Protein AF-A0AAV7MRY8-F1 (afdb_monomer)

InterPro domains:
  IPR042566 L1 transposable element, C-terminal domain [G3DSA:3.30.250.20] (1-69)

Structure (mmCIF, N/CA/C/O backbone):
data_AF-A0AAV7MRY8-F1
#
_entry.id   AF-A0AAV7MRY8-F1
#
loop_
_atom_site.group_PDB
_atom_site.id
_atom_site.type_symbol
_atom_site.label_atom_id
_atom_site.label_alt_id
_atom_site.label_comp_id
_atom_site.label_asym_id
_atom_site.label_entity_id
_atom_site.label_seq_id
_atom_site.pdbx_PDB_ins_code
_atom_site.Cartn_x
_atom_site.Cartn_y
_atom_site.Cartn_z
_atom_site.occupancy
_atom_site.B_iso_or_equiv
_atom_site.auth_seq_id
_atom_site.auth_comp_id
_atom_site.auth_asym_id
_atom_site.auth_atom_id
_atom_site.pdbx_PDB_model_num
ATOM 1 N N . MET A 1 1 ? 29.866 -15.124 -13.939 1.00 43.25 1 MET A N 1
ATOM 2 C CA . MET A 1 1 ? 28.397 -15.031 -13.870 1.00 43.25 1 MET A CA 1
ATOM 3 C C . MET A 1 1 ? 28.116 -13.569 -13.614 1.00 43.25 1 MET A C 1
ATOM 5 O O . MET A 1 1 ? 28.456 -13.080 -12.546 1.00 43.25 1 MET A O 1
ATOM 9 N N . ASP A 1 2 ? 27.740 -12.869 -14.678 1.00 48.38 2 ASP A N 1
ATOM 10 C CA . ASP A 1 2 ? 27.639 -11.413 -14.712 1.00 48.38 2 ASP A CA 1
ATOM 11 C C . ASP A 1 2 ? 26.510 -10.984 -13.770 1.00 48.38 2 ASP A C 1
ATOM 13 O O . ASP A 1 2 ? 25.375 -11.443 -13.905 1.00 48.38 2 ASP A O 1
ATOM 17 N N . LEU A 1 3 ? 26.843 -10.211 -12.735 1.00 55.75 3 LEU A N 1
ATOM 18 C CA . LEU A 1 3 ? 25.844 -9.629 -11.851 1.00 55.75 3 LEU A CA 1
ATOM 19 C C . LEU A 1 3 ? 25.271 -8.432 -12.613 1.00 55.75 3 LEU A C 1
ATOM 21 O O . LEU A 1 3 ? 25.818 -7.333 -12.547 1.00 55.75 3 LEU A O 1
ATOM 25 N N . GLU A 1 4 ? 24.205 -8.656 -13.377 1.00 59.75 4 GLU A N 1
ATOM 26 C CA . GLU A 1 4 ? 23.450 -7.577 -14.007 1.00 59.75 4 GLU A CA 1
ATOM 27 C C . GLU A 1 4 ? 22.803 -6.737 -12.894 1.00 59.75 4 GLU A C 1
ATOM 29 O O . GLU A 1 4 ? 21.695 -6.991 -12.416 1.00 59.75 4 GLU A O 1
ATOM 34 N N . PHE A 1 5 ? 23.546 -5.750 -12.397 1.00 55.75 5 PHE A N 1
ATOM 35 C CA . PHE A 1 5 ? 22.999 -4.708 -11.552 1.00 55.75 5 PHE A CA 1
ATOM 36 C C . PHE A 1 5 ? 22.075 -3.879 -12.442 1.00 55.75 5 PHE A C 1
ATOM 38 O O . PHE A 1 5 ? 22.537 -3.196 -13.352 1.00 55.75 5 PHE A O 1
ATOM 45 N N . PHE A 1 6 ? 20.770 -3.928 -12.173 1.00 61.19 6 PHE A N 1
ATOM 46 C CA . PHE A 1 6 ? 19.772 -3.042 -12.774 1.00 61.19 6 PHE A CA 1
ATOM 47 C C . PHE A 1 6 ? 19.467 -1.890 -11.798 1.00 61.19 6 PHE A C 1
ATOM 49 O O . PHE A 1 6 ? 18.391 -1.877 -11.188 1.00 61.19 6 PHE A O 1
ATOM 56 N N . PRO A 1 7 ? 20.398 -0.935 -11.577 1.00 59.69 7 PRO A N 1
ATOM 57 C CA . PRO A 1 7 ? 20.201 0.148 -10.618 1.00 59.69 7 PRO A CA 1
ATOM 58 C C . PRO A 1 7 ? 18.987 0.998 -10.993 1.00 59.69 7 PRO A C 1
ATOM 60 O O . PRO A 1 7 ? 18.240 1.399 -10.109 1.00 59.69 7 PRO A O 1
ATOM 63 N N . ASP A 1 8 ? 18.733 1.191 -12.289 1.00 60.53 8 ASP A N 1
ATOM 64 C CA . ASP A 1 8 ? 17.570 1.925 -12.789 1.00 60.53 8 ASP A CA 1
ATOM 65 C C . ASP A 1 8 ? 16.246 1.248 -12.398 1.00 60.53 8 ASP A C 1
ATOM 67 O O . ASP A 1 8 ? 15.367 1.875 -11.805 1.00 60.53 8 ASP A O 1
ATOM 71 N N . LEU A 1 9 ? 16.147 -0.073 -12.590 1.00 62.19 9 LEU A N 1
ATOM 72 C CA . LEU A 1 9 ? 14.970 -0.847 -12.194 1.00 62.19 9 LEU A CA 1
ATOM 73 C C . LEU A 1 9 ? 14.762 -0.806 -10.674 1.00 62.19 9 LEU A C 1
ATOM 75 O O . LEU A 1 9 ? 13.632 -0.684 -10.198 1.00 62.19 9 LEU A O 1
ATOM 79 N N . MET A 1 10 ? 15.841 -0.877 -9.890 1.00 68.62 10 MET A N 1
ATOM 80 C CA . MET A 1 10 ? 15.767 -0.774 -8.431 1.00 68.62 10 MET A CA 1
ATOM 81 C C . MET A 1 10 ? 15.331 0.623 -7.975 1.00 68.62 10 MET A C 1
ATOM 83 O O . MET A 1 10 ? 14.534 0.721 -7.040 1.00 68.62 10 MET A O 1
ATOM 87 N N . VAL A 1 11 ? 15.792 1.687 -8.638 1.00 72.12 11 VAL A N 1
ATOM 88 C CA . VAL A 1 11 ? 15.395 3.074 -8.354 1.00 72.12 11 VAL A CA 1
ATOM 89 C C . VAL A 1 11 ? 13.931 3.296 -8.716 1.00 72.12 11 VAL A C 1
ATOM 91 O O . VAL A 1 11 ? 13.172 3.752 -7.864 1.00 72.12 11 VAL A O 1
ATOM 94 N N . ALA A 1 12 ? 13.488 2.886 -9.905 1.00 71.12 12 ALA A N 1
ATOM 95 C CA . ALA A 1 12 ? 12.090 2.993 -10.321 1.00 71.12 12 ALA A CA 1
ATOM 96 C C . ALA A 1 12 ? 11.151 2.229 -9.370 1.00 71.12 12 ALA A C 1
ATOM 98 O O . ALA A 1 12 ? 10.106 2.737 -8.958 1.00 71.12 12 ALA A O 1
ATOM 99 N N . VAL A 1 13 ? 11.553 1.028 -8.934 1.00 72.19 13 VAL A N 1
ATOM 100 C CA . VAL A 1 13 ? 10.799 0.245 -7.946 1.00 72.19 13 VAL A CA 1
ATOM 101 C C . VAL A 1 13 ? 10.789 0.927 -6.577 1.00 72.19 13 VAL A C 1
ATOM 103 O O . VAL A 1 13 ? 9.746 0.947 -5.923 1.00 72.19 13 VAL A O 1
ATOM 106 N N . GLN A 1 14 ? 11.907 1.496 -6.121 1.00 74.62 14 GLN A N 1
ATOM 107 C CA . GLN A 1 14 ? 11.953 2.239 -4.859 1.00 74.62 14 GLN A CA 1
ATOM 108 C C . GLN A 1 14 ? 11.106 3.512 -4.905 1.00 74.62 14 GLN A C 1
ATOM 110 O O . GLN A 1 14 ? 10.375 3.769 -3.949 1.00 74.62 14 GLN A O 1
ATOM 115 N N . MET A 1 15 ? 11.138 4.260 -6.009 1.00 77.75 15 MET A N 1
ATOM 116 C CA . MET A 1 15 ? 10.313 5.450 -6.217 1.00 77.75 15 MET A CA 1
ATOM 117 C C . MET A 1 15 ? 8.828 5.092 -6.188 1.00 77.75 15 MET A C 1
ATOM 119 O O . MET A 1 15 ? 8.094 5.641 -5.368 1.00 77.75 15 MET A O 1
ATOM 123 N N . ALA A 1 16 ? 8.413 4.072 -6.946 1.00 74.12 16 ALA A N 1
ATOM 124 C CA . ALA A 1 16 ? 7.036 3.583 -6.922 1.00 74.12 16 ALA A CA 1
ATOM 125 C C . ALA A 1 16 ? 6.612 3.161 -5.503 1.00 74.12 16 ALA A C 1
ATOM 127 O O . ALA A 1 16 ? 5.537 3.517 -5.016 1.00 74.12 16 ALA A O 1
ATOM 128 N N . ARG A 1 17 ? 7.480 2.446 -4.771 1.00 79.06 17 ARG A N 1
ATOM 129 C CA . ARG A 1 17 ? 7.221 2.078 -3.367 1.00 79.06 17 ARG A CA 1
ATOM 130 C C . ARG A 1 17 ? 7.113 3.293 -2.445 1.00 79.06 17 ARG A C 1
ATOM 132 O O . ARG A 1 17 ? 6.326 3.247 -1.490 1.00 79.06 17 ARG A O 1
ATOM 139 N N . HIS A 1 18 ? 7.896 4.337 -2.704 1.00 82.19 1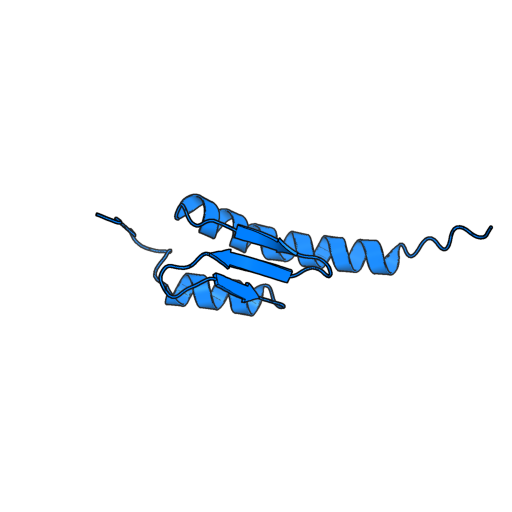8 HIS A N 1
ATOM 140 C CA . HIS A 1 18 ? 7.880 5.580 -1.949 1.00 82.19 18 HIS A CA 1
ATOM 141 C C . HIS A 1 18 ? 6.562 6.330 -2.155 1.00 82.19 18 HIS A C 1
ATOM 143 O O . HIS A 1 18 ? 5.963 6.765 -1.173 1.00 82.19 18 HIS A O 1
ATOM 149 N N . GLU A 1 19 ? 6.039 6.371 -3.380 1.00 80.00 19 GLU A N 1
ATOM 150 C CA . GLU A 1 19 ? 4.744 6.988 -3.687 1.00 80.00 19 GLU A CA 1
ATOM 151 C C . GLU A 1 19 ? 3.582 6.311 -2.940 1.00 80.00 19 GLU A C 1
ATOM 153 O O . GLU A 1 19 ? 2.679 6.976 -2.422 1.00 80.00 19 GLU A O 1
ATOM 158 N N . PHE A 1 20 ? 3.639 4.987 -2.758 1.00 82.25 20 PHE A N 1
ATOM 159 C CA . PHE A 1 20 ? 2.667 4.269 -1.92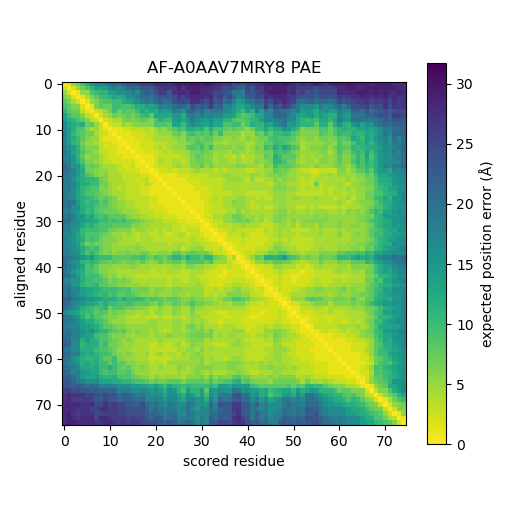7 1.00 82.25 20 PHE A CA 1
ATOM 160 C C . PHE A 1 20 ? 2.818 4.538 -0.420 1.00 82.25 20 PHE A C 1
ATOM 162 O O . PHE A 1 20 ? 1.959 4.125 0.357 1.00 82.25 20 PHE A O 1
ATOM 169 N N . THR A 1 21 ? 3.866 5.221 0.052 1.00 84.25 21 THR A N 1
ATOM 170 C CA . THR A 1 21 ? 4.070 5.505 1.488 1.00 84.25 21 THR A CA 1
ATOM 171 C C . THR A 1 21 ? 2.967 6.378 2.069 1.00 84.25 21 THR A C 1
ATOM 173 O O . THR A 1 21 ? 2.451 6.074 3.146 1.00 84.25 21 THR A O 1
ATOM 176 N N . ALA A 1 22 ? 2.533 7.410 1.340 1.00 81.88 22 ALA A N 1
ATOM 177 C CA . ALA A 1 22 ? 1.423 8.259 1.769 1.00 81.88 22 ALA A CA 1
ATOM 178 C C . ALA A 1 22 ? 0.108 7.465 1.883 1.00 81.88 22 ALA A C 1
ATOM 180 O O . ALA A 1 22 ? -0.662 7.645 2.828 1.00 81.88 22 ALA A O 1
ATOM 181 N N . VAL A 1 23 ? -0.113 6.546 0.941 1.00 81.81 23 VAL A N 1
ATOM 182 C CA . VAL A 1 23 ? -1.289 5.673 0.858 1.00 81.81 23 VAL A CA 1
ATOM 183 C C . VAL A 1 23 ? -1.295 4.659 2.010 1.00 81.81 23 VAL A C 1
ATOM 185 O O . VAL A 1 23 ? -2.280 4.576 2.742 1.00 81.81 23 VAL A O 1
ATOM 188 N N . LYS A 1 24 ? -0.166 3.976 2.250 1.00 84.12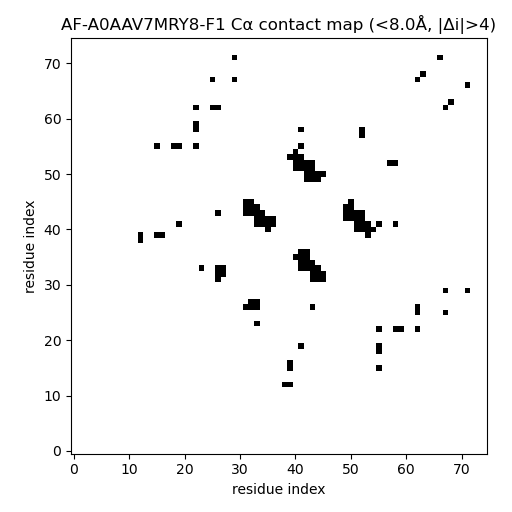 24 LYS A N 1
ATOM 189 C CA . LYS A 1 24 ? 0.037 3.052 3.382 1.00 84.12 24 LYS A CA 1
ATOM 190 C C . LYS A 1 24 ? -0.208 3.739 4.722 1.00 84.12 24 LYS A C 1
ATOM 192 O O . LYS A 1 24 ? -0.930 3.210 5.556 1.00 84.12 24 LYS A O 1
ATOM 197 N N . LYS A 1 25 ? 0.332 4.949 4.915 1.00 85.00 25 LYS A N 1
ATOM 198 C CA . LYS A 1 25 ? 0.152 5.721 6.156 1.00 85.00 25 LYS A CA 1
ATOM 199 C C . LYS A 1 25 ? -1.321 6.052 6.414 1.00 85.00 25 LYS A C 1
ATOM 201 O O . LYS A 1 25 ? -1.758 6.012 7.559 1.00 85.00 25 LYS A O 1
ATOM 206 N N . LYS A 1 26 ? -2.095 6.363 5.369 1.00 81.69 26 LYS A N 1
ATOM 207 C CA . LYS A 1 26 ? -3.544 6.593 5.491 1.00 81.69 26 LYS A CA 1
ATOM 208 C C . LYS A 1 26 ? -4.318 5.308 5.777 1.00 81.69 26 LYS A C 1
ATOM 210 O O . LYS A 1 26 ? -5.166 5.322 6.658 1.00 81.69 26 LYS A O 1
ATOM 215 N N . GLN A 1 27 ? -3.998 4.209 5.093 1.00 80.62 27 GLN A N 1
ATOM 216 C CA . GLN A 1 27 ? -4.623 2.904 5.350 1.00 80.62 27 GLN A CA 1
ATOM 217 C C . GLN A 1 27 ? -4.336 2.413 6.771 1.00 80.62 27 GLN A C 1
ATOM 219 O O . GLN A 1 27 ? -5.255 2.008 7.470 1.00 80.62 27 GLN A O 1
ATOM 224 N N . GLN A 1 28 ? -3.094 2.553 7.240 1.00 83.19 28 GLN A N 1
ATOM 225 C CA . GLN A 1 28 ? -2.710 2.213 8.609 1.00 83.19 28 GLN A CA 1
ATOM 226 C C . GLN A 1 28 ? -3.476 3.046 9.644 1.00 83.19 28 GLN A C 1
ATOM 228 O O . GLN A 1 28 ? -3.985 2.493 10.611 1.00 83.19 28 GLN A O 1
ATOM 233 N N . LYS A 1 29 ? -3.591 4.366 9.434 1.00 81.75 29 LYS A N 1
ATOM 234 C CA . LYS A 1 29 ? -4.397 5.243 10.303 1.00 81.75 29 LYS A CA 1
ATOM 235 C C . LYS A 1 29 ? -5.878 4.860 10.323 1.00 81.75 29 LYS A C 1
ATOM 237 O O . LYS A 1 29 ? -6.532 5.069 11.333 1.00 81.75 29 LYS A O 1
ATOM 242 N N . ALA A 1 30 ? -6.380 4.314 9.222 1.00 75.62 30 ALA A N 1
ATOM 243 C CA . ALA A 1 30 ? -7.740 3.811 9.094 1.00 75.62 30 ALA A CA 1
ATOM 244 C C . ALA A 1 30 ? -7.934 2.387 9.652 1.00 75.62 30 ALA A C 1
ATOM 246 O O . ALA A 1 30 ? -9.031 1.850 9.551 1.00 75.62 30 ALA A O 1
ATOM 247 N N . GLY A 1 31 ? -6.885 1.743 10.180 1.00 80.19 31 GLY A N 1
ATOM 248 C CA . GLY A 1 31 ? -6.951 0.351 10.636 1.00 80.19 31 GLY A CA 1
ATOM 249 C C . GLY A 1 31 ? -7.114 -0.673 9.505 1.00 80.19 31 GLY A C 1
ATOM 250 O O . GLY A 1 31 ? -7.410 -1.836 9.768 1.00 80.19 31 GLY A O 1
ATOM 251 N N . LEU A 1 32 ? -6.913 -0.269 8.248 1.00 81.56 32 LEU A N 1
ATOM 252 C CA . LEU A 1 32 ? -7.055 -1.146 7.089 1.00 81.56 32 LEU A CA 1
ATOM 253 C C . LEU A 1 32 ? -5.780 -1.955 6.858 1.00 81.56 32 LEU A C 1
ATOM 255 O O . LEU A 1 32 ? -4.662 -1.429 6.893 1.00 81.56 32 LEU A O 1
ATOM 259 N N . LYS A 1 33 ? -5.958 -3.246 6.567 1.00 85.19 33 LYS A N 1
ATOM 260 C CA . LYS A 1 33 ? -4.854 -4.133 6.198 1.00 85.19 33 LYS A CA 1
ATOM 261 C C . LYS A 1 33 ? -4.377 -3.800 4.789 1.00 85.19 33 LYS A C 1
ATOM 263 O O . LYS A 1 33 ? -5.168 -3.503 3.896 1.00 85.19 33 LYS A O 1
ATOM 268 N N . TYR A 1 34 ? -3.072 -3.887 4.575 1.00 86.69 34 TYR A N 1
ATOM 269 C CA . TYR A 1 34 ? -2.479 -3.696 3.261 1.00 86.69 34 TYR A CA 1
ATOM 270 C C . TYR A 1 34 ? -1.278 -4.611 3.060 1.00 86.69 34 TYR A C 1
ATOM 272 O O . TYR A 1 34 ? -0.607 -5.001 4.013 1.00 86.69 34 TYR A O 1
ATOM 280 N N . ALA A 1 35 ? -0.998 -4.942 1.805 1.00 86.31 35 ALA A N 1
ATOM 281 C CA . ALA A 1 35 ? 0.152 -5.731 1.398 1.00 86.31 35 ALA A CA 1
ATOM 282 C C . ALA A 1 35 ? 0.802 -5.111 0.159 1.00 86.31 35 ALA A C 1
ATOM 284 O O . ALA A 1 35 ? 0.128 -4.693 -0.780 1.00 86.31 35 ALA A O 1
ATOM 285 N N . MET A 1 36 ? 2.129 -5.054 0.149 1.00 84.19 36 MET A N 1
ATOM 286 C CA . MET A 1 36 ? 2.891 -4.593 -1.007 1.00 84.19 36 MET A CA 1
ATOM 287 C C . MET A 1 36 ? 3.319 -5.807 -1.829 1.00 84.19 36 MET A C 1
ATOM 289 O O . MET A 1 36 ? 4.069 -6.650 -1.345 1.00 84.19 36 MET A O 1
ATOM 293 N N . LEU A 1 37 ? 2.814 -5.905 -3.054 1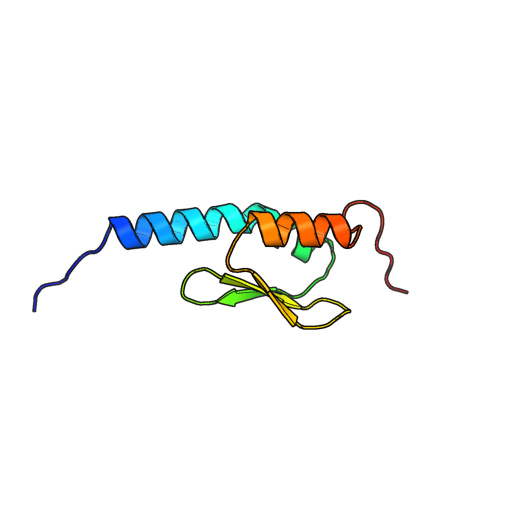.00 83.88 37 LEU A N 1
ATOM 294 C CA . LEU A 1 37 ? 3.106 -6.991 -3.985 1.00 83.88 37 LEU A CA 1
ATOM 295 C C . LEU A 1 37 ? 4.270 -6.613 -4.912 1.00 83.88 37 LEU A C 1
ATOM 297 O O . LEU A 1 37 ? 4.580 -5.432 -5.092 1.00 83.88 37 LEU A O 1
ATOM 301 N N . TYR A 1 38 ? 4.892 -7.633 -5.507 1.00 74.31 38 TYR A N 1
ATOM 302 C CA . TYR A 1 38 ? 5.884 -7.498 -6.577 1.00 74.31 38 TYR A CA 1
ATOM 303 C C . TYR A 1 38 ? 5.245 -7.786 -7.956 1.00 74.31 38 TYR A C 1
ATOM 305 O O . TYR A 1 38 ? 4.375 -8.666 -8.038 1.00 74.31 38 TYR A O 1
ATOM 313 N N . PRO A 1 39 ? 5.622 -7.073 -9.043 1.00 76.25 39 PRO A N 1
ATOM 314 C CA . PRO A 1 39 ? 6.251 -5.731 -9.081 1.00 76.25 39 PRO A CA 1
ATOM 315 C C . PRO A 1 39 ? 5.412 -4.691 -8.297 1.00 76.25 39 PRO A C 1
ATOM 317 O O . PRO A 1 39 ? 4.295 -5.044 -7.914 1.00 76.25 39 PRO A O 1
ATOM 320 N N . PRO A 1 40 ? 5.912 -3.468 -7.987 1.00 80.50 40 PRO A N 1
ATOM 321 C CA . PRO A 1 40 ? 5.348 -2.589 -6.950 1.00 80.50 40 PRO A CA 1
ATOM 322 C C . PRO A 1 40 ? 3.862 -2.277 -7.167 1.00 80.50 40 PRO A C 1
ATOM 324 O O . PRO A 1 40 ? 3.488 -1.394 -7.932 1.00 80.50 40 PRO A O 1
ATOM 327 N N . ARG A 1 41 ? 3.014 -3.014 -6.449 1.00 84.81 41 ARG A N 1
ATOM 328 C CA . ARG A 1 41 ? 1.557 -2.864 -6.423 1.00 84.81 41 ARG A CA 1
ATOM 329 C C . ARG A 1 41 ? 1.101 -2.869 -4.974 1.00 84.81 41 ARG A C 1
ATOM 331 O O . ARG A 1 41 ? 1.645 -3.612 -4.157 1.00 84.81 41 ARG A O 1
ATOM 338 N N . LEU A 1 42 ? 0.099 -2.069 -4.641 1.00 86.00 42 LEU A N 1
ATOM 339 C CA . LEU A 1 42 ? -0.461 -2.030 -3.296 1.00 86.0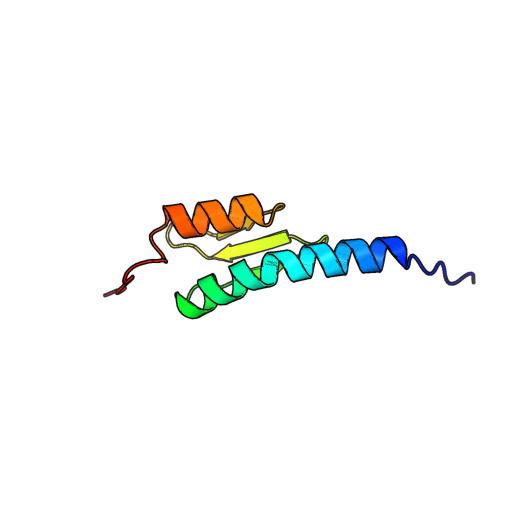0 42 LEU A CA 1
ATOM 340 C C . LEU A 1 42 ? -1.790 -2.775 -3.270 1.00 86.00 42 LEU A C 1
ATOM 342 O O . LEU A 1 42 ? -2.760 -2.335 -3.875 1.00 86.00 42 LEU A O 1
ATOM 346 N N . ARG A 1 43 ? -1.855 -3.883 -2.542 1.00 87.50 43 ARG A N 1
ATOM 347 C CA . ARG A 1 43 ? -3.114 -4.515 -2.159 1.00 87.50 43 ARG A CA 1
ATOM 348 C C . A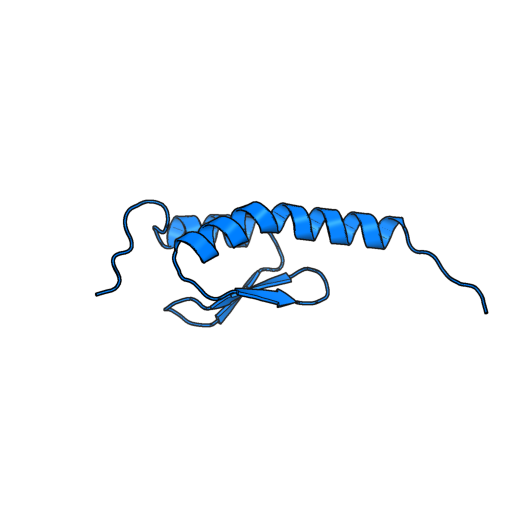RG A 1 43 ? -3.631 -3.838 -0.893 1.00 87.50 43 ARG A C 1
ATOM 350 O O . ARG A 1 43 ? -2.929 -3.831 0.111 1.00 87.50 43 ARG A O 1
ATOM 357 N N . ALA A 1 44 ? -4.843 -3.307 -0.935 1.00 85.69 44 ALA A N 1
ATOM 358 C CA . ALA A 1 44 ? -5.568 -2.834 0.236 1.00 85.69 44 ALA A CA 1
ATOM 359 C C . ALA A 1 44 ? -6.730 -3.788 0.510 1.00 85.69 44 ALA A C 1
ATOM 361 O O . ALA A 1 44 ? -7.476 -4.121 -0.408 1.00 85.69 44 ALA A O 1
ATOM 362 N N . ASP A 1 45 ? -6.869 -4.231 1.751 1.00 83.12 45 ASP A N 1
ATOM 363 C CA . ASP A 1 45 ? -8.026 -4.989 2.209 1.00 83.12 45 ASP A CA 1
ATOM 364 C C . ASP A 1 45 ? -9.084 -3.970 2.643 1.00 83.12 45 ASP A C 1
ATOM 366 O O . ASP A 1 45 ? -8.905 -3.248 3.627 1.00 83.12 45 ASP A O 1
ATOM 370 N N . LEU A 1 46 ? -10.123 -3.827 1.822 1.00 81.44 46 LEU A N 1
ATOM 371 C CA . LEU A 1 46 ? -11.184 -2.841 1.997 1.00 81.44 46 LEU A CA 1
ATOM 372 C C . LEU A 1 46 ? -12.477 -3.542 2.429 1.00 81.44 46 LEU A C 1
ATOM 374 O O . LEU A 1 46 ? -12.612 -4.743 2.198 1.00 81.44 46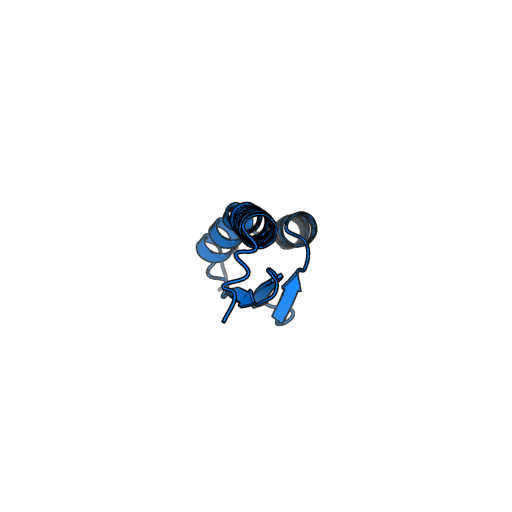 LEU A O 1
ATOM 378 N N . PRO A 1 47 ? -13.457 -2.806 2.983 1.00 73.06 47 PRO A N 1
ATOM 379 C CA . PRO A 1 47 ? -14.747 -3.381 3.374 1.00 73.06 47 PRO A CA 1
ATOM 380 C C . PRO A 1 47 ? -15.511 -4.017 2.201 1.00 73.06 47 PRO A C 1
ATOM 382 O O . PRO A 1 47 ? -16.188 -5.019 2.381 1.00 73.06 47 PRO A O 1
ATOM 385 N N . ASP A 1 48 ? -15.358 -3.453 0.998 1.00 77.75 48 ASP A N 1
ATOM 386 C CA . ASP A 1 48 ? -15.944 -3.950 -0.261 1.00 77.75 48 ASP A CA 1
ATOM 387 C C . ASP A 1 48 ? -15.154 -5.134 -0.866 1.00 77.75 48 ASP A C 1
ATOM 389 O O . ASP A 1 48 ? -15.561 -5.743 -1.850 1.00 77.75 48 ASP A O 1
ATOM 393 N N . GLY A 1 49 ? -14.003 -5.472 -0.275 1.00 81.62 49 GLY A N 1
ATOM 394 C CA . GLY A 1 49 ? -13.124 -6.553 -0.706 1.00 81.62 49 GLY A CA 1
ATOM 395 C C . GLY A 1 49 ? -11.686 -6.106 -0.999 1.00 81.62 49 GLY A C 1
ATOM 396 O O . GLY A 1 49 ? -11.378 -4.912 -1.092 1.00 81.62 49 GLY A O 1
ATOM 397 N N . PRO A 1 50 ? -10.750 -7.062 -1.139 1.00 85.50 50 PRO A N 1
ATOM 398 C CA . PRO A 1 50 ? -9.356 -6.757 -1.421 1.00 85.50 50 PRO A CA 1
ATOM 399 C C . PRO A 1 50 ? -9.195 -6.144 -2.813 1.00 85.50 50 PRO A C 1
ATOM 401 O O . PRO A 1 50 ? -9.568 -6.743 -3.822 1.00 85.50 50 PRO A O 1
ATOM 404 N N . LYS A 1 51 ? -8.556 -4.975 -2.884 1.00 86.81 51 LYS A N 1
ATOM 405 C CA . LYS A 1 51 ? -8.287 -4.269 -4.139 1.00 86.81 51 LYS A CA 1
ATOM 406 C C . LYS A 1 51 ? -6.799 -4.067 -4.352 1.00 86.81 51 LYS A C 1
ATOM 408 O O . LYS A 1 51 ? -6.083 -3.639 -3.450 1.00 86.81 51 LYS A O 1
ATOM 413 N N . VAL A 1 52 ? -6.327 -4.373 -5.559 1.00 88.81 52 VAL A N 1
ATOM 414 C CA . VAL A 1 52 ? -4.926 -4.189 -5.951 1.00 88.81 52 VAL A CA 1
ATOM 415 C C . VAL A 1 52 ? -4.803 -2.930 -6.794 1.00 88.81 52 VAL A C 1
ATOM 417 O O . VAL A 1 52 ? -5.440 -2.794 -7.834 1.00 88.81 52 VAL A O 1
ATOM 420 N N . PHE A 1 53 ? -3.952 -2.020 -6.345 1.00 85.44 53 PHE A N 1
ATOM 421 C CA . PHE A 1 53 ? -3.614 -0.788 -7.031 1.00 85.44 53 PHE A CA 1
ATOM 422 C C . PHE A 1 53 ? -2.239 -0.922 -7.668 1.00 85.44 53 PHE A C 1
ATOM 424 O O . PHE A 1 53 ? -1.243 -1.189 -6.994 1.00 85.44 53 PHE A O 1
ATOM 431 N N . THR A 1 54 ? -2.190 -0.719 -8.977 1.00 83.31 54 THR A N 1
ATOM 432 C CA . THR A 1 54 ? -0.948 -0.625 -9.750 1.00 83.31 54 THR A CA 1
ATOM 433 C C . THR A 1 54 ? -0.367 0.783 -9.742 1.00 83.31 54 THR A C 1
ATOM 435 O O . THR A 1 54 ? 0.833 0.932 -9.923 1.00 83.31 54 THR A O 1
ATOM 438 N N . ALA A 1 55 ? -1.199 1.796 -9.474 1.00 82.75 55 ALA A N 1
ATOM 439 C CA . ALA A 1 55 ? -0.807 3.197 -9.423 1.00 82.75 55 ALA A CA 1
ATOM 440 C C . ALA A 1 55 ? -1.110 3.826 -8.047 1.00 82.75 55 ALA A C 1
ATOM 442 O O . ALA A 1 55 ? -2.205 3.624 -7.501 1.00 82.75 55 ALA A O 1
ATOM 443 N N . PRO A 1 56 ? -0.183 4.623 -7.489 1.00 78.62 56 PRO A N 1
ATOM 444 C CA . PRO A 1 56 ? -0.371 5.300 -6.209 1.00 78.62 56 PRO A CA 1
ATOM 445 C C . PRO A 1 56 ? -1.487 6.351 -6.263 1.00 78.62 56 PRO A C 1
ATOM 447 O O . PRO A 1 56 ? -2.229 6.484 -5.288 1.00 78.62 56 PRO A O 1
ATOM 450 N N . GLN A 1 57 ? -1.676 7.039 -7.399 1.00 80.69 57 GLN A N 1
ATOM 451 C CA . GLN A 1 57 ? -2.771 8.000 -7.579 1.00 80.69 57 GLN A CA 1
ATOM 452 C C . GLN A 1 57 ? -4.132 7.309 -7.441 1.00 80.69 57 GLN A C 1
ATOM 454 O O . GLN A 1 57 ? -4.953 7.741 -6.635 1.00 80.69 57 GLN A O 1
ATOM 459 N N . ALA A 1 58 ? -4.330 6.179 -8.128 1.00 82.44 58 ALA A N 1
ATOM 460 C CA . ALA A 1 58 ? -5.573 5.411 -8.062 1.00 82.44 58 ALA A CA 1
ATOM 461 C C . ALA A 1 58 ? -5.876 4.927 -6.633 1.00 82.44 58 ALA A C 1
ATOM 463 O O . ALA A 1 58 ? -7.018 4.989 -6.177 1.00 82.44 58 ALA A O 1
ATOM 464 N N . ALA A 1 59 ? -4.848 4.496 -5.894 1.00 82.00 59 ALA A N 1
ATOM 465 C CA . ALA A 1 59 ? -5.000 4.100 -4.496 1.00 82.00 59 ALA A CA 1
ATOM 466 C C . ALA A 1 59 ? -5.388 5.289 -3.601 1.00 82.00 59 ALA A C 1
ATOM 468 O O . ALA A 1 59 ? -6.265 5.175 -2.744 1.00 82.00 59 ALA A O 1
ATOM 469 N N . MET A 1 60 ? -4.759 6.446 -3.813 1.00 80.19 60 MET A N 1
ATOM 470 C CA . MET A 1 60 ? -5.025 7.666 -3.055 1.00 80.19 60 MET A CA 1
ATOM 471 C C . MET A 1 60 ? -6.431 8.216 -3.320 1.00 80.19 60 MET A C 1
ATOM 473 O O . MET A 1 60 ? -7.119 8.618 -2.381 1.00 80.19 60 MET A O 1
ATOM 477 N N . GLU A 1 61 ? -6.874 8.222 -4.576 1.00 83.88 61 GLU A N 1
ATOM 478 C CA . GLU A 1 61 ? -8.239 8.596 -4.949 1.00 83.88 61 GLU A CA 1
ATOM 479 C C . GLU A 1 61 ? -9.264 7.646 -4.345 1.00 83.88 61 GLU A C 1
ATOM 481 O O . GLU A 1 61 ? -10.298 8.091 -3.853 1.00 83.88 61 GLU A O 1
ATOM 486 N N . HIS A 1 62 ? -8.967 6.347 -4.320 1.00 79.56 62 HIS A N 1
ATOM 487 C CA . HIS A 1 62 ? -9.863 5.371 -3.722 1.00 79.56 62 HIS A CA 1
ATOM 488 C C . HIS A 1 62 ? -9.999 5.568 -2.206 1.00 79.56 62 HIS A C 1
ATOM 490 O O . HIS A 1 62 ? -11.112 5.599 -1.696 1.00 79.56 62 HIS A O 1
ATOM 496 N N . ILE A 1 63 ? -8.893 5.816 -1.495 1.00 76.06 63 ILE A N 1
ATOM 497 C CA . ILE A 1 63 ? -8.913 6.175 -0.064 1.00 76.06 63 ILE A CA 1
ATOM 498 C C . ILE A 1 63 ? -9.707 7.462 0.182 1.00 76.06 63 ILE A C 1
ATOM 500 O O . ILE A 1 63 ? -10.435 7.551 1.169 1.00 76.06 63 ILE A O 1
ATOM 504 N N . LYS A 1 64 ? -9.576 8.466 -0.698 1.00 78.50 64 LYS A N 1
ATOM 505 C CA . LYS A 1 64 ? -10.377 9.698 -0.614 1.00 78.50 64 LYS A CA 1
ATOM 506 C C . LYS A 1 64 ? -11.869 9.408 -0.800 1.00 78.50 64 LYS A C 1
ATOM 508 O O . LYS A 1 64 ? -12.664 9.895 -0.005 1.00 78.50 64 LYS A O 1
ATOM 513 N N . LYS A 1 65 ? -12.239 8.605 -1.806 1.00 77.56 65 LYS A N 1
ATOM 514 C CA . LYS A 1 65 ? -13.632 8.197 -2.079 1.00 77.56 65 LYS A CA 1
ATOM 515 C C . LYS A 1 65 ? -14.235 7.386 -0.937 1.00 77.56 65 LYS A C 1
ATOM 517 O O . LYS A 1 65 ? -15.403 7.563 -0.628 1.00 77.56 65 LYS A O 1
ATOM 522 N N . LEU A 1 66 ? -13.425 6.558 -0.283 1.00 72.44 66 LEU A N 1
ATOM 523 C CA . LEU A 1 66 ? -13.811 5.821 0.918 1.00 72.44 66 LEU A CA 1
ATOM 524 C C . LEU A 1 66 ? -14.064 6.726 2.129 1.00 72.44 66 LEU A C 1
ATOM 526 O O . LEU A 1 66 ? -14.459 6.210 3.156 1.00 72.44 66 LEU A O 1
ATOM 530 N N . GLY A 1 67 ? -13.827 8.041 2.063 1.00 65.12 67 GLY A N 1
ATOM 531 C CA . GLY A 1 67 ? -14.117 8.948 3.178 1.00 65.12 67 GLY A CA 1
ATOM 532 C C . GLY A 1 67 ? -13.154 8.825 4.365 1.00 65.12 67 GLY A C 1
ATOM 533 O O . GLY A 1 67 ? -13.366 9.460 5.393 1.00 65.12 67 GLY A O 1
ATOM 534 N N . LEU A 1 68 ? -12.031 8.110 4.215 1.00 64.12 68 LEU A N 1
ATOM 535 C CA . LEU A 1 68 ? -11.001 7.896 5.251 1.00 64.12 68 LEU A CA 1
ATOM 536 C C . LEU A 1 68 ? -10.256 9.181 5.693 1.00 64.12 68 LEU A C 1
ATOM 538 O O . LEU A 1 68 ? -9.229 9.116 6.366 1.00 64.12 68 LEU A O 1
ATOM 542 N N . GLY A 1 69 ? -10.739 10.355 5.277 1.00 52.19 69 GLY A N 1
ATOM 543 C CA . GLY A 1 69 ? -10.286 11.676 5.712 1.00 52.19 69 GLY A CA 1
ATOM 544 C C . GLY A 1 69 ? -11.108 12.285 6.855 1.00 52.19 69 GLY A C 1
ATOM 545 O O . GLY A 1 69 ? -10.609 13.202 7.498 1.00 52.19 69 GLY A O 1
ATOM 546 N N . HIS A 1 70 ? -12.308 11.775 7.149 1.00 42.84 70 HIS A N 1
ATOM 547 C CA . HIS A 1 70 ? -13.134 12.220 8.275 1.00 42.84 7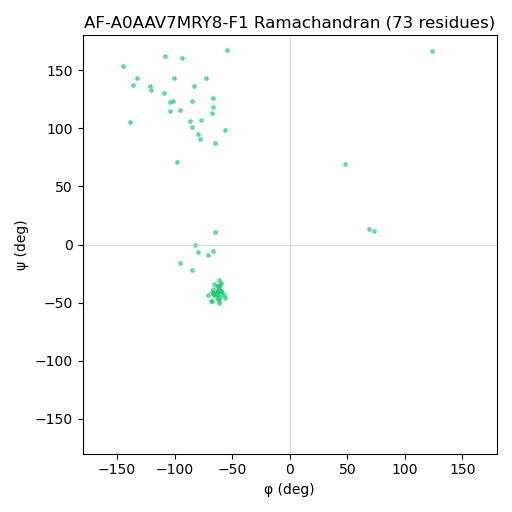0 HIS A CA 1
ATOM 548 C C . HIS A 1 70 ? -13.770 11.005 8.958 1.00 42.84 70 HIS A C 1
ATOM 550 O O . HIS A 1 70 ? -14.690 10.410 8.418 1.00 42.84 70 HIS A O 1
ATOM 556 N N . GLY A 1 71 ? -13.254 10.643 10.136 1.00 44.53 71 GLY A N 1
ATOM 557 C CA . GLY A 1 71 ? -13.952 9.816 11.127 1.00 44.53 71 GLY A CA 1
ATOM 558 C C . GLY A 1 71 ? -14.618 8.541 10.607 1.00 44.53 71 GLY A C 1
ATOM 559 O O . GLY A 1 71 ? -15.838 8.437 10.649 1.00 44.53 71 GLY A 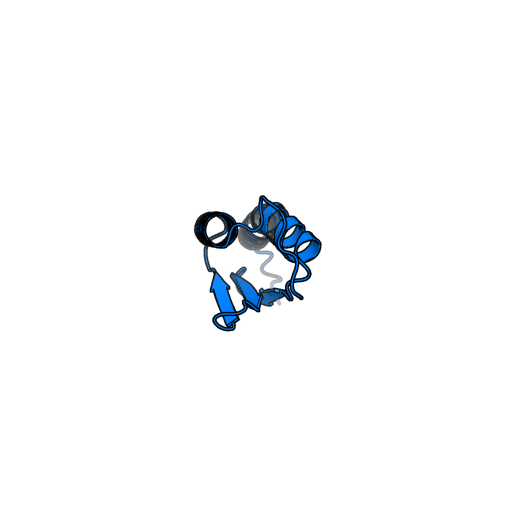O 1
ATOM 560 N N . PHE A 1 72 ? -13.843 7.537 10.193 1.00 45.94 72 PHE A N 1
ATOM 561 C CA . PHE A 1 72 ? -14.386 6.178 10.147 1.00 45.94 72 PHE A CA 1
ATOM 562 C C . PHE A 1 72 ? -14.364 5.595 11.560 1.00 45.94 72 PHE A C 1
ATOM 564 O O . PHE A 1 72 ? -13.344 5.089 12.019 1.00 45.94 72 PHE A O 1
ATOM 571 N N . SER A 1 73 ? -15.495 5.717 12.255 1.00 43.12 73 SER A N 1
ATOM 572 C CA . SER A 1 73 ? -15.826 4.875 13.401 1.00 43.12 73 SER A CA 1
ATOM 573 C C . SER A 1 73 ? -16.470 3.611 12.836 1.00 43.12 73 SER A C 1
ATOM 575 O O . SER A 1 73 ? -17.625 3.649 12.418 1.00 43.12 73 SER A O 1
ATOM 577 N N . LEU A 1 74 ? -15.716 2.514 12.751 1.00 44.44 74 LEU A N 1
ATOM 578 C CA . LEU A 1 74 ? -16.330 1.197 12.592 1.00 44.44 74 LEU A CA 1
ATOM 579 C C . LEU A 1 74 ? -16.863 0.810 13.976 1.00 44.44 74 LEU A C 1
ATOM 581 O O . LEU A 1 74 ? -16.070 0.602 14.896 1.00 44.44 74 LEU A O 1
ATOM 585 N N . ALA A 1 75 ? -18.187 0.852 14.123 1.00 37.53 75 ALA A N 1
ATOM 586 C CA . ALA A 1 75 ? -18.900 0.240 15.240 1.00 37.53 75 ALA A CA 1
ATOM 587 C C . ALA A 1 75 ? -18.809 -1.291 15.161 1.00 37.53 75 ALA A C 1
ATOM 589 O O . ALA A 1 75 ? -18.697 -1.809 14.024 1.00 37.53 75 ALA A O 1
#

Solvent-accessible surface area (backbone atoms only — not comparable to full-atom values): 4571 Å² total; per-residue (Å²): 134,84,82,82,78,54,64,66,61,51,48,54,44,50,51,54,50,52,57,34,46,65,46,51,56,50,34,52,75,68,73,38,54,69,47,80,44,88,76,70,25,44,33,38,49,46,99,95,44,77,43,78,27,77,44,51,65,63,44,44,53,48,46,56,73,68,41,73,84,60,84,80,76,84,127

Foldseek 3Di:
DDPPPPVVLVVVQVVQVVLCPVLVVLCVVVVWDWDADPPGWIWTQDPVGIDIGPHSVVSVVVCVVVVSVDDDDDD

Nearest PDB structures (foldseek):
  2ykp-assembly1_C  TM=7.535E-01  e=1.477E-02  Homo sapiens
  2yko-assembly1_B  TM=7.467E-01  e=1.797E-02  Homo sapiens
  2ykq-assembly1_B  TM=7.496E-01  e=2.334E-02  Homo sapiens
  2yko-assembly1_A  TM=7.414E-01  e=2.334E-02  Homo sapiens
  2ykp-assembly1_A  TM=7.193E-01  e=2.186E-02  Homo sapiens

Secondary structure (DSSP, 8-state):
------HHHHHHHHHHHHHHHHHHHHHHHTT--EEEETTTEEEEEETTEEEEESSHHHHHHHHHHTTTTS-----

Sequence (75 aa):
MDLEFFPDLMVAVQMARHEFTAVKKKQQKAGLKYAMLYPPRLRADLPDGPKVFTAPQAAMEHIKKLGLGHGFSLA

pLDDT: mean 73.93, std 13.34, range [37.53, 88.81]

Mean predicted aligned error: 9.33 Å

Organism: Pleurodeles waltl (NCBI:txid8319)

Radius of gyration: 14.83 Å; Cα contacts (8 Å, |Δi|>4): 68; chains: 1; bounding box: 47×27×30 Å